Protein AF-A0A970LZS3-F1 (afdb_monomer)

Foldseek 3Di:
DVVVVVVVVVVVVVVVVPDDDDDPAAWDFDADPVPRDTDFIWGWDQDPVRDIDIDGDD

Mean predicted aligned error: 6.14 Å

Secondary structure (DSSP, 8-state):
-HHHHHHHHHHHHHHHTT-PPPP--EEEEEE-TTT--EEEEEEEEE-TTS-EEEEE--

Sequence (58 aa):
MVKMKLTVALICSALGSFALAQDITGTWKNIDDKTGSSKAILEIRQEANGTYTAKIVK

Structure (mmCIF, N/CA/C/O backbone):
data_AF-A0A970LZS3-F1
#
_entry.id   AF-A0A970LZS3-F1
#
loop_
_atom_site.group_PDB
_atom_site.id
_atom_site.type_symbol
_atom_site.label_atom_id
_atom_site.label_alt_id
_atom_site.label_comp_id
_atom_site.label_asym_id
_atom_site.label_entity_id
_atom_site.label_seq_id
_atom_site.pdbx_PDB_ins_code
_atom_site.Cartn_x
_atom_site.Cartn_y
_atom_site.Cartn_z
_atom_site.occupancy
_atom_site.B_iso_or_equiv
_atom_site.auth_seq_id
_atom_site.auth_comp_id
_atom_site.auth_asym_id
_atom_site.auth_atom_id
_atom_site.pdbx_PDB_model_num
ATOM 1 N N . MET A 1 1 ? 45.374 -9.436 3.967 1.00 63.41 1 MET A N 1
ATOM 2 C CA . MET A 1 1 ? 44.159 -9.025 4.715 1.00 63.41 1 MET A CA 1
ATOM 3 C C . MET A 1 1 ? 43.257 -8.041 3.963 1.00 63.41 1 MET A C 1
ATOM 5 O O 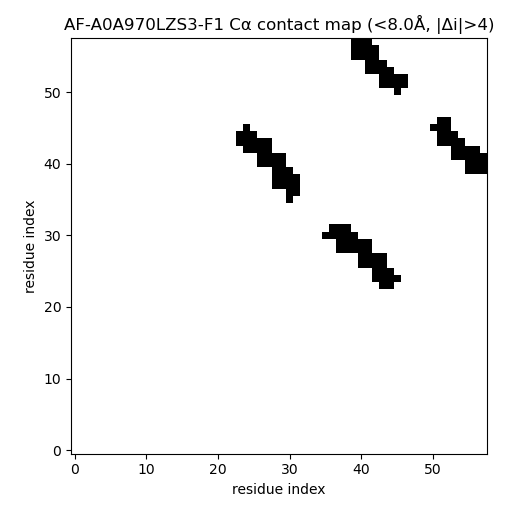. MET A 1 1 ? 42.076 -8.327 3.871 1.00 63.41 1 MET A O 1
ATOM 9 N N . VAL A 1 2 ? 43.752 -6.930 3.396 1.00 75.12 2 VAL A N 1
ATOM 10 C CA . VAL A 1 2 ? 42.900 -5.923 2.706 1.00 75.12 2 VAL A CA 1
ATOM 11 C C . VAL A 1 2 ? 42.128 -6.491 1.504 1.00 75.12 2 VAL A C 1
ATOM 13 O O . VAL A 1 2 ? 40.936 -6.242 1.378 1.00 75.12 2 VAL A O 1
ATOM 16 N N . LYS A 1 3 ? 42.772 -7.329 0.678 1.00 74.06 3 LYS A N 1
ATOM 17 C CA . LYS A 1 3 ? 42.128 -7.986 -0.477 1.00 74.06 3 LYS A CA 1
ATOM 18 C C . LYS A 1 3 ? 40.909 -8.831 -0.074 1.00 74.06 3 LYS A C 1
ATOM 20 O O . LYS A 1 3 ? 39.859 -8.690 -0.679 1.00 74.06 3 LYS A O 1
ATOM 25 N N . MET A 1 4 ? 41.024 -9.614 1.004 1.00 86.94 4 MET A N 1
ATOM 26 C CA . MET A 1 4 ? 39.920 -10.426 1.541 1.00 86.94 4 MET A CA 1
ATOM 27 C C . MET A 1 4 ? 38.744 -9.556 2.006 1.00 86.94 4 MET A C 1
ATOM 29 O O . MET A 1 4 ? 37.596 -9.866 1.715 1.00 86.94 4 MET A O 1
ATOM 33 N N . LYS A 1 5 ? 39.025 -8.431 2.681 1.00 87.38 5 LYS A N 1
ATOM 34 C CA . LYS A 1 5 ? 37.986 -7.486 3.121 1.00 87.38 5 LYS A CA 1
ATOM 35 C C . LYS A 1 5 ? 37.237 -6.871 1.936 1.00 87.38 5 LYS A C 1
ATOM 37 O O . LYS A 1 5 ? 36.020 -6.752 1.991 1.00 87.38 5 LYS A O 1
ATOM 42 N N . LEU A 1 6 ? 37.957 -6.518 0.870 1.00 93.00 6 LEU A N 1
ATOM 43 C CA . LEU A 1 6 ? 37.364 -5.940 -0.336 1.00 93.00 6 LEU A CA 1
ATOM 44 C C . LEU A 1 6 ? 36.498 -6.961 -1.087 1.00 93.00 6 LEU A C 1
ATOM 46 O O . LEU A 1 6 ? 35.392 -6.631 -1.502 1.00 93.00 6 LEU A O 1
ATOM 50 N N . THR A 1 7 ? 36.962 -8.208 -1.205 1.00 93.62 7 THR A N 1
ATOM 51 C CA . THR A 1 7 ? 36.183 -9.298 -1.808 1.00 93.62 7 THR A CA 1
ATOM 52 C C . THR A 1 7 ? 34.892 -9.554 -1.035 1.00 93.62 7 THR A C 1
ATOM 54 O O . THR A 1 7 ? 33.829 -9.633 -1.640 1.00 93.62 7 THR A O 1
ATOM 57 N N . VAL A 1 8 ? 34.957 -9.621 0.298 1.00 94.31 8 VAL A N 1
ATOM 58 C CA . VAL A 1 8 ? 33.764 -9.796 1.142 1.00 94.31 8 VAL A CA 1
ATOM 59 C C . VAL A 1 8 ? 32.805 -8.613 1.000 1.00 94.31 8 VAL A C 1
ATOM 61 O O . VAL A 1 8 ? 31.608 -8.823 0.833 1.00 94.31 8 VAL A O 1
ATOM 64 N N . ALA A 1 9 ? 33.312 -7.377 1.000 1.00 92.69 9 ALA A N 1
ATOM 65 C CA . ALA 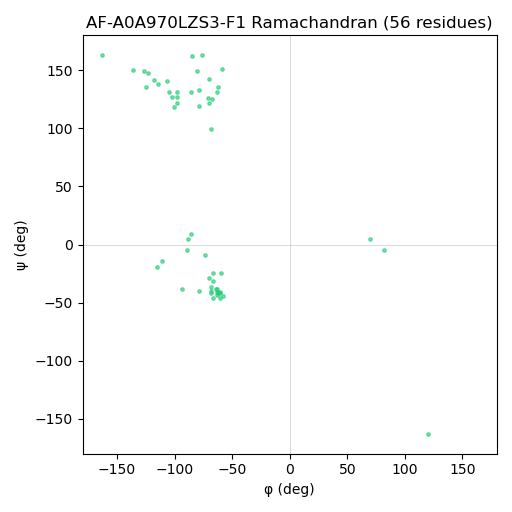A 1 9 ? 32.482 -6.188 0.817 1.00 92.69 9 ALA A CA 1
ATOM 66 C C . ALA A 1 9 ? 31.750 -6.185 -0.537 1.00 92.69 9 ALA A C 1
ATOM 68 O O . ALA A 1 9 ? 30.568 -5.855 -0.585 1.00 92.69 9 ALA A O 1
ATOM 69 N N . LEU A 1 10 ? 32.429 -6.600 -1.612 1.00 93.19 10 LEU A N 1
ATOM 70 C CA . LEU A 1 10 ? 31.847 -6.687 -2.952 1.00 93.19 10 LEU A CA 1
ATOM 71 C C . LEU A 1 10 ? 30.780 -7.788 -3.060 1.00 93.19 10 LEU A C 1
ATOM 73 O O . LEU A 1 10 ? 29.769 -7.611 -3.733 1.00 93.19 10 LEU A O 1
ATOM 77 N N . ILE A 1 11 ? 30.983 -8.920 -2.380 1.00 92.88 11 ILE A N 1
ATOM 78 C CA . ILE A 1 11 ? 29.983 -9.994 -2.326 1.00 92.88 11 ILE A CA 1
ATOM 79 C C . ILE A 1 11 ? 28.744 -9.523 -1.554 1.00 92.88 11 ILE A C 1
ATOM 81 O O . ILE A 1 11 ? 27.625 -9.695 -2.031 1.00 92.88 11 ILE A O 1
ATOM 85 N N . CYS A 1 12 ? 28.919 -8.881 -0.396 1.00 90.12 12 CYS A N 1
ATOM 86 C CA . CYS A 1 12 ? 27.796 -8.372 0.392 1.00 90.12 12 CYS A CA 1
ATOM 87 C C . CYS A 1 12 ? 26.997 -7.287 -0.346 1.00 90.12 12 CYS A C 1
ATOM 89 O O . CYS A 1 12 ? 25.770 -7.276 -0.250 1.00 90.12 12 CYS A O 1
ATOM 91 N N . SER A 1 13 ? 27.655 -6.397 -1.098 1.00 88.50 13 SER A N 1
ATOM 92 C CA . SER A 1 13 ? 26.951 -5.374 -1.879 1.00 88.50 13 SER A CA 1
ATOM 93 C C . SER A 1 13 ? 26.150 -5.975 -3.035 1.00 88.50 13 SER A C 1
ATOM 95 O O . SER A 1 13 ? 25.010 -5.570 -3.245 1.00 88.50 13 SER A O 1
ATOM 97 N N . ALA A 1 14 ? 26.692 -6.980 -3.730 1.00 88.69 14 ALA A N 1
ATOM 98 C CA . ALA A 1 14 ? 25.979 -7.685 -4.794 1.00 88.69 14 ALA A CA 1
ATOM 99 C C . ALA A 1 14 ? 24.745 -8.444 -4.273 1.00 88.69 14 ALA A C 1
ATOM 101 O O . ALA A 1 14 ? 23.704 -8.449 -4.925 1.00 88.69 14 ALA A O 1
ATOM 102 N N . LEU A 1 15 ? 24.830 -9.048 -3.081 1.00 87.88 15 LEU A N 1
ATOM 103 C CA . LEU A 1 15 ? 23.702 -9.755 -2.463 1.00 87.88 15 LEU A CA 1
ATOM 104 C C . LEU A 1 15 ? 22.550 -8.814 -2.070 1.00 87.88 15 LEU A C 1
ATOM 106 O O . LEU A 1 15 ? 21.388 -9.209 -2.149 1.00 87.88 15 LEU A O 1
ATOM 110 N N . GLY A 1 16 ? 22.845 -7.565 -1.701 1.00 83.75 16 GLY A N 1
ATOM 111 C CA . GLY A 1 16 ? 21.821 -6.564 -1.379 1.00 83.75 16 GLY A CA 1
ATOM 112 C C . GLY A 1 16 ? 20.956 -6.147 -2.576 1.00 83.75 16 GLY A C 1
ATOM 113 O O . GLY A 1 16 ? 19.810 -5.746 -2.391 1.00 83.75 16 GLY A O 1
ATOM 114 N N . SER A 1 17 ? 21.461 -6.283 -3.806 1.00 77.94 17 SER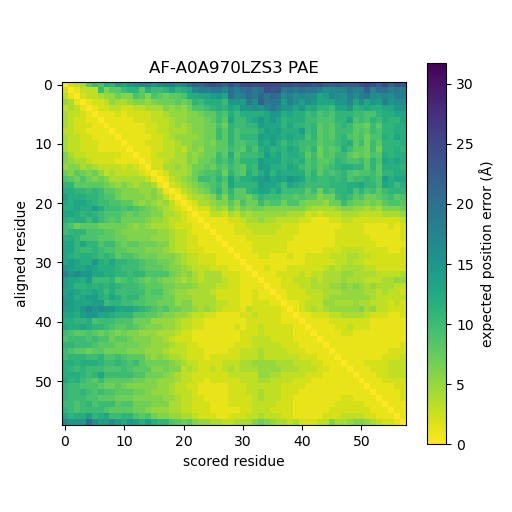 A N 1
ATOM 115 C CA . SER A 1 17 ? 20.736 -5.907 -5.029 1.00 77.94 17 SER A CA 1
ATOM 116 C C . SER A 1 17 ? 19.603 -6.867 -5.413 1.00 77.94 17 SER A C 1
ATOM 118 O O . SER A 1 17 ? 18.819 -6.543 -6.299 1.00 77.94 17 SER A O 1
ATOM 120 N N . PHE A 1 18 ? 19.485 -8.024 -4.753 1.00 79.31 18 PHE A N 1
ATOM 121 C CA . PHE A 1 18 ? 18.409 -8.993 -4.998 1.00 79.31 18 PHE A CA 1
ATOM 122 C C . PHE A 1 18 ? 17.144 -8.739 -4.165 1.00 79.31 18 PHE A C 1
ATOM 124 O O . PHE A 1 18 ? 16.207 -9.535 -4.219 1.00 79.31 18 PHE A O 1
ATOM 131 N N . ALA A 1 19 ? 17.086 -7.648 -3.396 1.00 80.56 19 ALA A N 1
ATOM 132 C CA . ALA A 1 19 ? 15.868 -7.256 -2.700 1.00 80.56 19 ALA A CA 1
ATOM 133 C C . ALA A 1 19 ? 14.803 -6.811 -3.718 1.00 80.56 19 ALA A C 1
ATOM 135 O O . ALA A 1 19 ? 14.828 -5.688 -4.219 1.00 80.56 19 ALA A O 1
ATOM 136 N N . LEU A 1 20 ? 13.867 -7.706 -4.036 1.00 81.81 20 LEU A N 1
ATOM 137 C CA . LEU A 1 20 ? 12.681 -7.365 -4.814 1.00 81.81 20 LEU A CA 1
ATOM 138 C C . LEU A 1 20 ? 11.669 -6.678 -3.896 1.00 81.81 20 LEU A C 1
ATOM 140 O O . LEU A 1 20 ? 11.401 -7.156 -2.792 1.00 81.81 20 LEU A 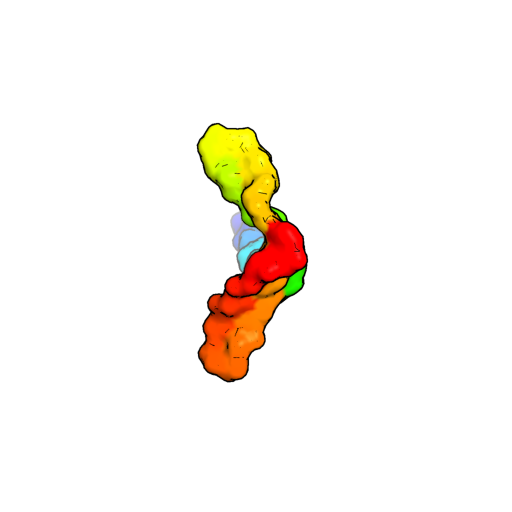O 1
ATOM 144 N N . ALA A 1 21 ? 11.101 -5.562 -4.350 1.00 81.56 21 ALA A N 1
ATOM 145 C CA . ALA A 1 21 ? 9.974 -4.958 -3.657 1.00 81.56 21 ALA A CA 1
ATOM 146 C C . ALA A 1 21 ? 8.795 -5.938 -3.679 1.00 81.56 21 ALA A C 1
ATOM 148 O O . ALA A 1 21 ? 8.458 -6.491 -4.727 1.00 81.56 21 ALA A O 1
ATOM 149 N N . GLN A 1 22 ? 8.186 -6.163 -2.517 1.00 85.12 22 GLN A N 1
ATOM 150 C CA . GLN A 1 22 ? 6.973 -6.963 -2.439 1.00 85.12 22 GLN A CA 1
ATOM 151 C C . GLN A 1 22 ? 5.812 -6.195 -3.081 1.00 85.12 22 GLN A C 1
ATOM 153 O O . GLN A 1 22 ? 5.708 -4.977 -2.921 1.00 85.12 22 GLN A O 1
ATOM 158 N N . ASP A 1 23 ? 4.938 -6.914 -3.786 1.00 90.12 23 ASP A N 1
ATOM 159 C CA . ASP A 1 23 ? 3.685 -6.350 -4.278 1.00 90.12 23 ASP A CA 1
ATOM 160 C C . ASP A 1 23 ? 2.806 -5.901 -3.094 1.00 90.12 23 ASP A C 1
ATOM 162 O O . ASP A 1 23 ? 2.689 -6.597 -2.080 1.00 90.12 23 ASP A O 1
ATOM 166 N N . ILE A 1 24 ? 2.217 -4.712 -3.220 1.00 95.00 24 ILE A N 1
ATOM 167 C CA . ILE A 1 24 ? 1.311 -4.129 -2.229 1.00 95.00 24 ILE A CA 1
ATOM 168 C C . ILE A 1 24 ? -0.151 -4.524 -2.466 1.00 95.00 24 ILE A C 1
ATOM 170 O O . ILE A 1 24 ? -1.008 -4.163 -1.655 1.00 95.00 24 ILE A O 1
ATOM 174 N N . THR A 1 25 ? -0.467 -5.236 -3.554 1.00 97.25 25 THR A N 1
ATOM 175 C CA . THR A 1 25 ? -1.811 -5.777 -3.769 1.00 97.25 25 THR A CA 1
ATOM 176 C C . THR A 1 25 ? -2.236 -6.714 -2.635 1.00 97.25 25 THR A C 1
ATOM 178 O O . THR A 1 25 ? -1.421 -7.342 -1.958 1.00 97.25 25 THR A O 1
ATOM 181 N N . GLY A 1 26 ? -3.545 -6.782 -2.390 1.00 97.38 26 GLY A N 1
ATOM 182 C CA . GLY A 1 26 ? -4.140 -7.639 -1.367 1.00 97.38 26 GLY A CA 1
ATOM 183 C C . GLY A 1 26 ? -4.919 -6.873 -0.302 1.00 97.38 26 GLY A C 1
ATOM 184 O O . GLY A 1 26 ? -5.329 -5.727 -0.491 1.00 97.38 26 GLY A O 1
ATOM 185 N N . THR A 1 27 ? -5.176 -7.541 0.821 1.00 97.62 27 THR A N 1
ATOM 186 C CA . THR A 1 27 ? -6.021 -7.019 1.898 1.00 97.62 27 THR A CA 1
ATOM 187 C C . THR A 1 27 ? -5.192 -6.399 3.016 1.00 97.62 27 THR A C 1
ATOM 189 O O . THR A 1 27 ? -4.331 -7.050 3.603 1.00 97.62 27 THR A O 1
ATOM 192 N N . TRP A 1 28 ? -5.514 -5.159 3.368 1.00 97.56 28 TRP A N 1
ATOM 193 C CA . TRP A 1 28 ? -4.796 -4.362 4.353 1.00 97.56 28 TRP A CA 1
ATOM 194 C C . TRP A 1 28 ? -5.728 -3.831 5.428 1.00 97.56 28 TRP A C 1
ATOM 196 O O . TRP A 1 28 ? -6.893 -3.540 5.179 1.00 97.56 28 TRP A O 1
ATOM 206 N N . LYS A 1 29 ? -5.203 -3.654 6.638 1.00 97.31 29 LYS A N 1
ATOM 207 C CA . LYS A 1 29 ? -5.929 -2.997 7.724 1.00 97.31 29 LYS A CA 1
ATOM 208 C C . LYS A 1 29 ? -5.505 -1.536 7.799 1.00 97.31 29 LYS A C 1
ATOM 210 O O . LYS A 1 29 ? -4.327 -1.248 7.989 1.00 97.31 29 LYS A O 1
ATOM 215 N N . ASN A 1 30 ? -6.457 -0.617 7.673 1.00 97.06 30 ASN A N 1
ATOM 216 C CA . ASN A 1 30 ? -6.204 0.794 7.918 1.00 97.06 30 ASN A CA 1
ATOM 217 C C . ASN A 1 30 ? -6.204 1.057 9.427 1.00 97.06 30 ASN A C 1
ATOM 219 O O . ASN A 1 30 ? -7.204 0.816 10.106 1.00 97.06 30 ASN A O 1
ATOM 223 N N . ILE A 1 31 ? -5.067 1.530 9.933 1.00 97.31 31 ILE A N 1
ATOM 224 C CA . ILE A 1 31 ? -4.852 1.834 11.345 1.00 97.31 31 ILE A CA 1
ATOM 225 C C . ILE A 1 31 ? -4.878 3.346 11.532 1.00 97.31 31 ILE A C 1
ATOM 227 O O . ILE A 1 31 ? -4.226 4.080 10.792 1.00 97.31 31 ILE A O 1
ATOM 231 N N . ASP A 1 32 ? -5.643 3.800 12.517 1.00 96.38 32 ASP A N 1
ATOM 232 C CA . ASP A 1 32 ? -5.605 5.179 12.980 1.00 96.38 32 ASP A CA 1
ATOM 233 C C . ASP A 1 32 ? -4.2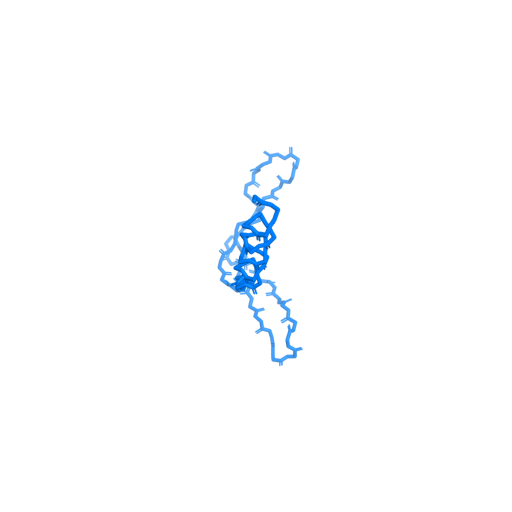98 5.455 13.731 1.00 96.38 32 ASP A C 1
ATOM 235 O O . ASP A 1 32 ? -3.972 4.760 14.690 1.00 96.38 32 ASP A O 1
ATOM 239 N N . ASP A 1 33 ? -3.565 6.484 13.320 1.00 96.38 33 ASP A N 1
ATOM 240 C CA . ASP A 1 33 ? -2.263 6.845 13.885 1.00 96.38 33 ASP A CA 1
ATOM 241 C C . ASP A 1 33 ? -2.356 7.403 15.313 1.00 96.38 33 ASP A C 1
ATOM 243 O O . ASP A 1 33 ? -1.438 7.216 16.108 1.00 96.38 33 ASP A O 1
ATOM 247 N N . LYS A 1 34 ? -3.474 8.048 15.669 1.00 97.44 34 LYS A N 1
ATOM 248 C CA . LYS A 1 34 ? -3.679 8.637 17.003 1.00 97.44 34 LYS A CA 1
ATOM 249 C C . LYS A 1 34 ? -4.056 7.607 18.063 1.00 97.44 34 LYS A C 1
ATOM 251 O O . LYS A 1 34 ? -3.628 7.721 19.207 1.00 97.44 34 LYS A O 1
ATOM 256 N N . THR A 1 35 ? -4.896 6.640 17.706 1.00 97.19 35 THR A N 1
ATOM 257 C CA . THR A 1 35 ? -5.492 5.679 18.650 1.00 97.19 35 THR A CA 1
ATOM 258 C C . THR A 1 35 ? -4.980 4.252 18.481 1.00 97.19 35 THR A C 1
ATOM 260 O O . THR A 1 35 ? -5.250 3.412 19.336 1.00 97.19 35 THR A O 1
ATOM 263 N N . GLY A 1 36 ? -4.300 3.934 17.375 1.00 96.50 36 GLY A N 1
ATOM 264 C CA . GLY A 1 36 ? -3.895 2.569 17.023 1.00 96.50 36 GLY A CA 1
ATOM 265 C C . GLY A 1 36 ? -5.058 1.647 16.638 1.00 96.50 36 GLY A C 1
ATOM 266 O O . GLY A 1 36 ? -4.859 0.452 16.416 1.00 96.50 36 GLY A O 1
ATOM 267 N N . SER A 1 37 ? -6.283 2.173 16.562 1.00 96.56 37 SER A N 1
ATOM 268 C CA . SER A 1 37 ? -7.479 1.377 16.294 1.00 96.56 37 SER A CA 1
ATOM 269 C C . SER A 1 37 ? -7.651 1.078 14.805 1.00 96.56 37 SER A C 1
ATOM 271 O O . SER A 1 37 ? -7.293 1.875 13.937 1.00 96.56 37 SER A O 1
ATOM 273 N N . SER A 1 38 ? -8.246 -0.078 14.503 1.00 96.19 38 SER A N 1
ATOM 274 C CA . SER A 1 38 ?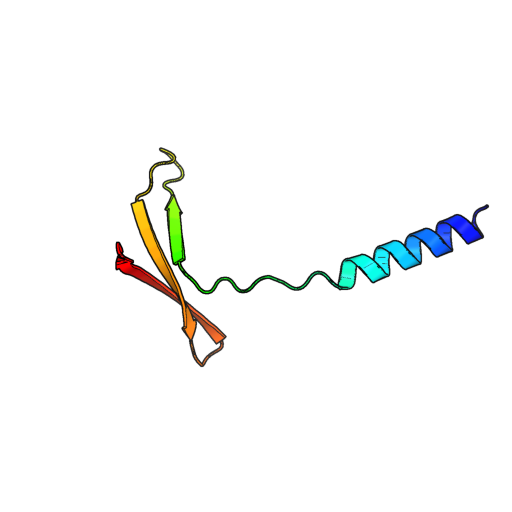 -8.627 -0.452 13.139 1.00 96.19 38 SER A CA 1
ATOM 275 C C . SER A 1 38 ? -9.799 0.404 12.664 1.00 96.19 38 SER A C 1
ATOM 277 O O . SER A 1 38 ? -10.866 0.354 13.270 1.00 96.19 38 SER A O 1
ATOM 279 N N . LYS A 1 39 ? -9.626 1.133 11.559 1.00 95.44 39 LYS A N 1
ATOM 280 C CA . LYS A 1 39 ? -10.677 1.953 10.936 1.00 95.44 39 LYS A CA 1
ATOM 281 C C . LYS A 1 39 ? -11.438 1.228 9.833 1.00 95.44 39 LYS A C 1
ATOM 283 O O . LYS A 1 39 ? -12.641 1.418 9.712 1.00 95.44 39 LYS A O 1
ATOM 288 N N . ALA A 1 40 ? -10.733 0.431 9.034 1.00 97.06 40 ALA A N 1
ATOM 289 C CA . ALA A 1 40 ? -11.294 -0.278 7.888 1.00 97.06 40 ALA A CA 1
ATOM 290 C C . ALA A 1 40 ? -10.366 -1.409 7.431 1.00 97.06 40 ALA A C 1
ATOM 292 O O . ALA A 1 40 ? -9.168 -1.414 7.734 1.00 97.06 40 ALA A O 1
ATOM 293 N N . ILE A 1 41 ? -10.906 -2.327 6.640 1.00 97.94 41 ILE A N 1
ATOM 294 C CA . ILE A 1 41 ? -10.151 -3.244 5.794 1.00 97.94 41 ILE A CA 1
ATOM 295 C C . ILE A 1 41 ? -10.217 -2.737 4.354 1.00 97.94 41 ILE A C 1
ATOM 297 O O . ILE A 1 41 ? -11.297 -2.490 3.818 1.00 97.94 41 ILE A O 1
ATOM 301 N N . LEU A 1 42 ? -9.053 -2.586 3.733 1.00 98.12 42 LEU A N 1
ATOM 302 C CA . LEU A 1 42 ? -8.874 -2.135 2.361 1.00 98.12 42 LEU A CA 1
ATOM 303 C C . LEU A 1 42 ? -8.466 -3.308 1.473 1.00 98.12 42 LEU A C 1
ATOM 305 O O . LEU A 1 42 ? -7.638 -4.123 1.867 1.00 98.12 42 LEU A O 1
ATOM 309 N N . GLU A 1 43 ? -8.988 -3.358 0.258 1.00 98.31 43 GLU A N 1
ATOM 310 C CA . GLU A 1 43 ? -8.424 -4.146 -0.834 1.00 98.31 43 GLU A CA 1
ATOM 311 C C . GLU A 1 43 ? -7.628 -3.207 -1.742 1.00 98.31 43 GLU A C 1
ATOM 313 O O . GLU A 1 43 ? -8.195 -2.262 -2.295 1.00 98.31 43 GLU A O 1
ATOM 318 N N . ILE A 1 44 ? -6.321 -3.445 -1.861 1.00 98.31 44 ILE A N 1
ATOM 319 C CA . ILE A 1 44 ? -5.414 -2.722 -2.754 1.00 98.31 44 ILE A CA 1
ATOM 320 C C . ILE A 1 44 ? -5.224 -3.548 -4.025 1.00 98.31 44 ILE A C 1
ATOM 322 O O . ILE A 1 44 ? -4.911 -4.738 -3.961 1.00 98.31 44 ILE A O 1
ATOM 326 N N . ARG A 1 45 ? -5.371 -2.905 -5.183 1.00 97.94 45 ARG A N 1
ATOM 327 C CA . ARG A 1 45 ? -5.149 -3.510 -6.502 1.00 97.94 45 ARG A CA 1
ATOM 328 C C . ARG A 1 45 ? -4.356 -2.575 -7.406 1.00 97.94 45 ARG A C 1
ATOM 330 O O . ARG A 1 45 ? -4.478 -1.353 -7.284 1.00 97.94 45 ARG A O 1
ATOM 337 N N . GLN A 1 46 ? -3.580 -3.154 -8.315 1.00 97.62 46 GLN A N 1
ATOM 338 C CA . GLN A 1 46 ? -2.931 -2.407 -9.384 1.00 97.62 46 GLN A CA 1
ATOM 339 C C . GLN A 1 46 ? -3.897 -2.266 -10.567 1.00 97.62 46 GLN A C 1
ATOM 341 O O . GLN A 1 46 ? -4.516 -3.235 -11.002 1.00 97.62 46 GLN A O 1
ATOM 346 N N . GLU A 1 47 ? -4.041 -1.049 -11.068 1.00 97.88 47 GLU A N 1
ATOM 347 C CA . GLU A 1 47 ? -4.823 -0.717 -12.251 1.00 97.88 47 GLU A CA 1
ATOM 348 C C . GLU A 1 47 ? -3.978 -0.913 -13.522 1.00 97.88 47 GL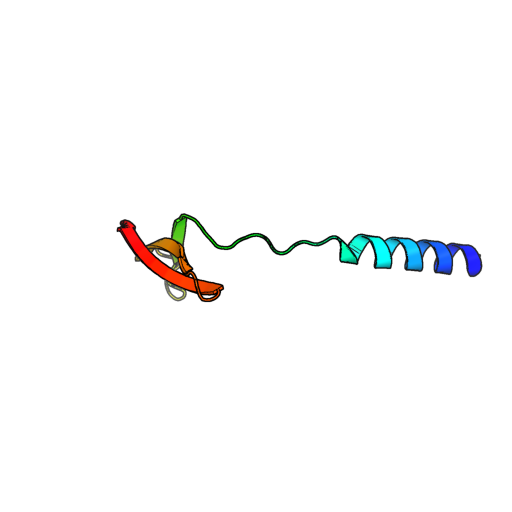U A C 1
ATOM 350 O O . GLU A 1 47 ? -2.746 -0.933 -13.483 1.00 97.88 47 GLU A O 1
ATOM 355 N N . ALA A 1 48 ? -4.629 -1.003 -14.686 1.00 97.38 48 ALA A N 1
ATOM 356 C CA . ALA A 1 48 ? -3.951 -1.272 -15.962 1.00 97.38 48 ALA A CA 1
ATOM 357 C C . ALA A 1 48 ? -2.883 -0.225 -16.347 1.00 97.38 48 ALA A C 1
ATOM 359 O O . ALA A 1 48 ? -1.957 -0.527 -17.093 1.00 97.38 48 ALA A O 1
ATOM 360 N N . ASN A 1 49 ? -2.994 1.004 -15.834 1.00 96.88 49 ASN A N 1
ATOM 361 C CA . ASN A 1 49 ? -2.020 2.080 -16.043 1.00 96.88 49 ASN A CA 1
ATOM 362 C C . ASN A 1 49 ? -0.842 2.047 -15.043 1.00 96.88 49 ASN A C 1
ATOM 364 O O . ASN A 1 49 ? -0.075 3.005 -14.971 1.00 96.88 49 ASN A O 1
ATOM 368 N N . GLY A 1 50 ? -0.726 0.988 -14.238 1.00 95.62 50 GLY A N 1
ATOM 369 C CA . GLY A 1 50 ? 0.328 0.799 -13.244 1.00 95.62 50 GLY A CA 1
ATOM 370 C C . GLY A 1 50 ? 0.103 1.520 -11.912 1.00 95.62 50 GLY A C 1
ATOM 371 O O . GLY A 1 50 ? 0.893 1.317 -10.990 1.00 95.62 50 GLY A O 1
ATOM 372 N N . THR A 1 51 ? -0.955 2.329 -11.781 1.00 97.50 51 THR A N 1
ATOM 373 C CA . THR A 1 51 ? -1.321 2.973 -10.507 1.00 97.50 51 THR A CA 1
ATOM 374 C C . THR A 1 51 ? -1.993 1.986 -9.559 1.00 97.50 51 THR A C 1
ATOM 376 O O . THR A 1 51 ? -2.452 0.931 -9.982 1.00 97.50 51 THR A O 1
ATOM 379 N N . TYR A 1 52 ? -2.067 2.325 -8.274 1.00 97.62 52 TYR A N 1
ATOM 380 C CA . TYR A 1 52 ? -2.747 1.502 -7.278 1.00 97.62 52 TYR A CA 1
ATOM 381 C C . TYR A 1 52 ? -3.964 2.233 -6.731 1.00 97.62 52 TYR A C 1
ATOM 383 O O . TYR A 1 52 ? -3.898 3.424 -6.427 1.00 97.62 52 TYR A O 1
ATOM 391 N N . THR A 1 53 ? -5.061 1.500 -6.570 1.00 98.00 53 THR A N 1
ATOM 392 C CA . THR A 1 53 ? -6.292 1.990 -5.944 1.00 98.00 53 THR A CA 1
ATOM 393 C C . THR A 1 53 ? -6.659 1.092 -4.771 1.00 98.00 53 THR A C 1
ATOM 395 O O . THR A 1 53 ? -6.405 -0.113 -4.795 1.00 98.00 53 THR A O 1
ATOM 398 N N . ALA A 1 54 ? -7.273 1.685 -3.746 1.00 97.88 54 ALA A N 1
ATOM 399 C CA . ALA A 1 54 ? -7.781 0.975 -2.582 1.00 97.88 54 ALA A CA 1
ATOM 400 C C . ALA A 1 54 ? -9.302 1.133 -2.457 1.00 97.88 54 ALA A C 1
ATOM 402 O O . ALA A 1 54 ? -9.841 2.219 -2.678 1.00 97.88 54 ALA A O 1
ATOM 403 N N . LYS A 1 55 ? -9.994 0.065 -2.052 1.00 97.94 55 LYS A N 1
ATOM 404 C CA . LYS A 1 55 ? -11.430 0.075 -1.737 1.00 97.94 55 LYS A CA 1
ATOM 405 C C . LYS A 1 55 ? -11.668 -0.447 -0.323 1.00 97.94 55 LYS A C 1
ATOM 407 O O . LYS A 1 55 ? -11.118 -1.480 0.040 1.00 97.94 55 LYS A O 1
ATOM 412 N N . ILE A 1 56 ? -12.519 0.226 0.457 1.00 97.88 56 ILE A N 1
ATOM 413 C CA . ILE A 1 56 ? -12.992 -0.305 1.746 1.00 97.88 56 ILE A CA 1
ATOM 414 C C . ILE A 1 56 ? -13.887 -1.519 1.481 1.00 97.88 56 ILE A C 1
ATOM 416 O O . ILE A 1 56 ? -14.867 -1.422 0.739 1.00 97.88 56 ILE A O 1
ATOM 420 N N . VAL A 1 57 ? -13.549 -2.651 2.092 1.00 98.00 57 VAL A N 1
ATOM 421 C CA . VAL A 1 57 ? -14.294 -3.913 1.977 1.00 98.00 57 VAL A CA 1
ATOM 422 C C . VAL A 1 57 ? -14.907 -4.373 3.299 1.00 98.00 57 VAL A C 1
ATOM 424 O O . VAL A 1 57 ? -15.837 -5.177 3.270 1.00 98.00 57 VAL A O 1
ATOM 427 N N . LYS A 1 58 ? -14.422 -3.877 4.447 1.00 93.56 58 LYS A N 1
ATOM 428 C CA . LYS A 1 58 ? -14.975 -4.170 5.777 1.00 93.56 58 LYS A CA 1
ATOM 429 C C . LYS A 1 58 ? -14.685 -3.056 6.775 1.00 93.56 58 LYS A C 1
ATOM 431 O O . LYS A 1 58 ? -13.655 -2.368 6.592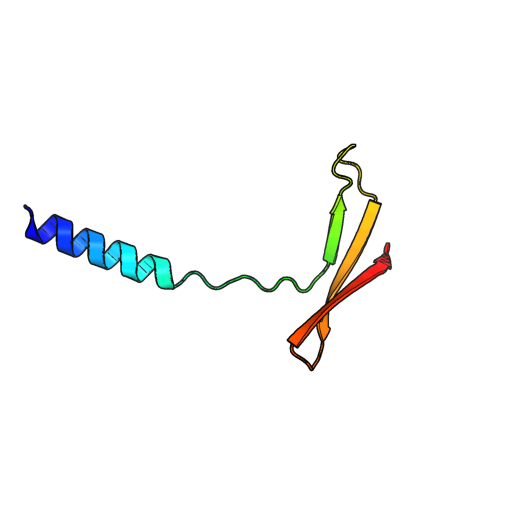 1.00 93.56 58 LYS A O 1
#

pLDDT: mean 92.45, std 7.54, range [63.41, 98.31]

Radius of gyration: 20.28 Å; Cα contacts (8 Å, |Δi|>4): 62; chains: 1; bounding box: 59×19×35 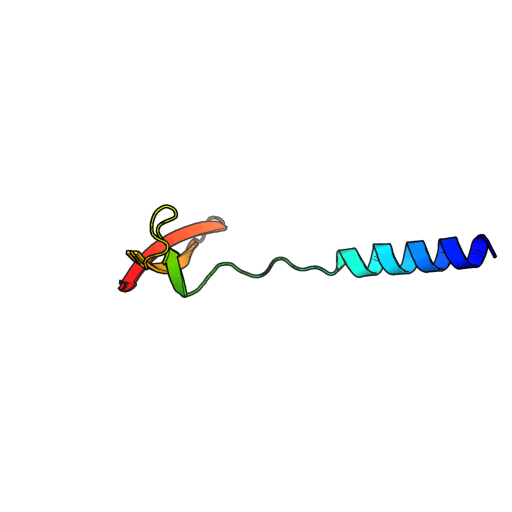Å

Nearest PDB structures (foldseek):
  9big-assembly1_A  TM=3.895E-01  e=1.541E+00  Homo sapiens
  9c62-assembly1_H  TM=4.950E-01  e=4.490E+00  Homo sapiens
  9c6n-assembly1_H  TM=4.962E-01  e=5.092E+00  Homo sapiens
  4y5w-assembly2_B  TM=4.205E-01  e=3.078E+00  Homo sapiens
  8qr1-assembly1_C  TM=4.618E-01  e=3.718E+00  Homo sapiens

Solvent-accessible surface area (backbone atoms only — not comparable to full-atom values): 3657 Å² total; per-residue (Å²): 111,70,68,60,54,51,53,52,51,53,53,55,56,59,60,60,72,71,71,72,83,77,81,76,58,46,81,44,75,42,63,39,88,90,75,69,44,80,76,36,30,31,43,31,42,73,45,98,86,73,46,75,50,74,44,81,76,85